Protein AF-A0A8T7MNC0-F1 (afdb_monomer_lite)

Radius of gyration: 17.49 Å; chains: 1; bounding box: 36×36×36 Å

pLDDT: mean 83.37, std 8.01, range [59.0, 94.88]

Structure (mmCIF, N/CA/C/O backbone):
data_AF-A0A8T7MNC0-F1
#
_entry.id   AF-A0A8T7MNC0-F1
#
loop_
_atom_site.group_PDB
_atom_site.id
_atom_site.type_symbol
_atom_site.label_atom_id
_atom_site.label_alt_id
_atom_site.label_comp_id
_atom_site.label_asym_id
_atom_site.label_entity_id
_atom_site.label_seq_id
_atom_site.pdbx_PDB_ins_code
_atom_site.Cartn_x
_atom_site.Cartn_y
_atom_site.Cartn_z
_atom_site.occupancy
_atom_site.B_iso_or_equiv
_atom_site.auth_seq_id
_atom_site.auth_comp_id
_atom_site.auth_asym_id
_atom_site.auth_atom_id
_atom_site.pdbx_PDB_model_num
ATOM 1 N N . MET A 1 1 ? 9.337 -9.588 -0.621 1.00 67.44 1 MET A N 1
ATOM 2 C CA . MET A 1 1 ? 9.759 -8.169 -0.625 1.00 67.44 1 MET A CA 1
ATOM 3 C C . MET A 1 1 ? 8.535 -7.302 -0.394 1.00 67.44 1 MET A C 1
ATOM 5 O O . MET A 1 1 ? 7.520 -7.537 -1.035 1.00 67.44 1 MET A O 1
ATOM 9 N N . VAL A 1 2 ? 8.623 -6.332 0.510 1.00 71.00 2 VAL A N 1
ATOM 10 C CA . VAL A 1 2 ? 7.590 -5.324 0.757 1.00 71.00 2 VAL A CA 1
ATOM 11 C C . VAL A 1 2 ? 8.177 -3.966 0.402 1.00 71.00 2 VAL A C 1
ATOM 13 O O . VAL A 1 2 ? 9.192 -3.553 0.958 1.00 71.00 2 VAL A O 1
ATOM 16 N N . ILE A 1 3 ? 7.542 -3.264 -0.530 1.00 71.94 3 ILE A N 1
ATOM 17 C CA . ILE A 1 3 ? 7.937 -1.904 -0.892 1.00 71.94 3 ILE A CA 1
ATOM 18 C C . ILE A 1 3 ? 6.982 -0.946 -0.191 1.00 71.94 3 ILE A C 1
ATOM 20 O O . ILE A 1 3 ? 5.770 -1.023 -0.377 1.00 71.94 3 ILE A O 1
ATOM 24 N N . SER A 1 4 ? 7.537 -0.056 0.623 1.00 74.19 4 SER A N 1
ATOM 25 C CA . SER A 1 4 ? 6.815 1.034 1.266 1.00 74.19 4 SER A CA 1
ATOM 26 C C . SER A 1 4 ? 7.153 2.353 0.589 1.00 74.19 4 SER A C 1
ATOM 28 O O . SER A 1 4 ? 8.270 2.571 0.125 1.00 74.19 4 SER A O 1
ATOM 30 N N . PHE A 1 5 ? 6.187 3.260 0.556 1.00 70.12 5 PHE A N 1
ATOM 31 C CA . PHE A 1 5 ? 6.361 4.607 0.011 1.00 70.12 5 PHE A CA 1
ATOM 32 C C . PHE A 1 5 ? 6.845 5.604 1.071 1.00 70.12 5 PHE A C 1
ATOM 34 O O . PHE A 1 5 ? 7.214 6.727 0.741 1.00 70.12 5 PHE A O 1
ATOM 41 N N . ALA A 1 6 ? 6.890 5.182 2.338 1.00 68.81 6 ALA A N 1
ATOM 42 C CA . ALA A 1 6 ? 7.484 5.962 3.411 1.00 68.81 6 ALA A CA 1
ATOM 43 C C . ALA A 1 6 ? 9.005 6.096 3.225 1.00 68.81 6 ALA A C 1
ATOM 45 O O . ALA A 1 6 ? 9.657 5.268 2.585 1.00 68.81 6 ALA A O 1
ATOM 46 N N . THR A 1 7 ? 9.586 7.125 3.842 1.00 73.69 7 THR A N 1
ATOM 47 C CA . THR A 1 7 ? 11.043 7.266 3.940 1.00 73.69 7 THR A CA 1
ATOM 48 C C . THR A 1 7 ? 11.654 6.109 4.734 1.00 73.69 7 THR A C 1
ATOM 50 O O . THR A 1 7 ? 11.011 5.531 5.614 1.00 73.69 7 THR A O 1
ATOM 53 N N . LEU A 1 8 ? 12.920 5.781 4.455 1.00 70.75 8 LEU A N 1
ATOM 54 C CA . LEU A 1 8 ? 13.602 4.652 5.095 1.00 70.75 8 LEU A CA 1
ATOM 55 C C . LEU A 1 8 ? 13.644 4.746 6.637 1.00 70.75 8 LEU A C 1
ATOM 57 O O . LEU A 1 8 ? 13.304 3.748 7.271 1.00 70.75 8 LEU A O 1
ATOM 61 N N . PRO A 1 9 ? 13.936 5.908 7.264 1.00 75.81 9 PRO A N 1
ATOM 62 C CA . PRO A 1 9 ? 13.911 6.020 8.727 1.00 75.81 9 PRO A CA 1
ATOM 63 C C . PRO A 1 9 ? 12.529 5.732 9.327 1.00 75.81 9 PRO A C 1
ATOM 65 O O . PRO A 1 9 ? 12.403 5.066 10.353 1.00 75.81 9 PRO A O 1
ATOM 68 N N . ARG A 1 10 ? 11.460 6.178 8.657 1.00 74.62 10 ARG A N 1
ATOM 69 C CA . ARG A 1 10 ? 10.085 5.911 9.092 1.00 74.62 10 ARG A CA 1
ATOM 70 C C . ARG A 1 10 ? 9.711 4.441 8.912 1.00 74.62 10 ARG A C 1
ATOM 72 O O . ARG A 1 10 ? 9.046 3.870 9.774 1.00 74.62 10 ARG A O 1
ATOM 79 N N . LEU A 1 11 ? 10.160 3.821 7.821 1.00 73.44 11 LEU A N 1
ATOM 80 C CA . LEU A 1 11 ? 9.950 2.400 7.550 1.00 73.44 11 LEU A CA 1
ATOM 81 C C . LEU A 1 11 ? 10.639 1.509 8.593 1.00 73.44 11 LEU A C 1
ATOM 83 O O . LEU A 1 11 ? 10.039 0.543 9.060 1.00 73.44 11 LEU A O 1
ATOM 87 N N . GLN A 1 12 ? 11.859 1.864 9.004 1.00 77.25 12 GLN A N 1
ATOM 88 C CA . GLN A 1 12 ? 12.612 1.144 10.036 1.00 77.25 12 GLN A CA 1
ATOM 89 C C . GLN A 1 12 ? 11.892 1.124 11.388 1.00 77.25 12 GLN A C 1
ATOM 91 O O . GLN A 1 12 ? 11.936 0.109 12.073 1.00 77.25 12 GLN A O 1
ATOM 96 N N . ALA A 1 13 ? 11.180 2.195 11.753 1.00 79.88 13 ALA A N 1
ATOM 97 C CA . ALA A 1 13 ? 10.352 2.219 12.961 1.00 79.88 13 ALA A CA 1
ATOM 98 C C . ALA A 1 13 ? 9.039 1.424 12.803 1.00 79.88 13 ALA A C 1
ATOM 100 O O . ALA A 1 13 ? 8.533 0.839 13.760 1.00 79.88 13 ALA A O 1
ATOM 101 N N . TRP A 1 14 ? 8.485 1.379 11.589 1.00 76.69 14 TRP A N 1
ATOM 102 C CA . TRP A 1 14 ? 7.216 0.706 11.299 1.00 76.69 14 TRP A CA 1
ATOM 103 C C . TRP A 1 14 ? 7.296 -0.818 11.365 1.00 76.69 14 TRP A C 1
ATOM 105 O O . TRP A 1 14 ? 6.356 -1.453 11.837 1.00 76.69 14 TRP A O 1
ATOM 115 N N . VAL A 1 15 ? 8.393 -1.417 10.899 1.00 77.12 15 VAL A N 1
ATOM 116 C CA . VAL A 1 15 ? 8.524 -2.882 10.830 1.00 77.12 15 VAL A CA 1
ATOM 117 C C . VAL A 1 15 ? 8.483 -3.543 12.219 1.00 77.12 15 VAL A C 1
ATOM 119 O O . VAL A 1 15 ? 7.684 -4.469 12.394 1.00 77.12 15 VAL A O 1
ATOM 122 N N . PRO A 1 16 ? 9.251 -3.084 13.230 1.00 82.19 16 PRO A N 1
ATOM 123 C CA . PRO A 1 16 ? 9.145 -3.604 14.593 1.00 82.19 16 PRO A CA 1
ATOM 124 C C . PRO A 1 16 ? 7.757 -3.379 15.199 1.00 82.19 16 PRO A C 1
ATOM 126 O O . PRO A 1 16 ? 7.205 -4.289 15.813 1.00 82.19 16 PRO A O 1
ATOM 129 N N . PHE A 1 17 ? 7.162 -2.201 14.974 1.00 82.88 17 PHE A N 1
ATOM 130 C CA . PHE A 1 17 ? 5.820 -1.886 15.461 1.00 82.88 17 PHE A CA 1
ATOM 131 C C . PHE A 1 17 ? 4.772 -2.862 14.911 1.00 82.88 17 PHE A C 1
ATOM 133 O O . PHE A 1 17 ? 4.015 -3.447 15.685 1.00 82.88 17 PHE A O 1
ATOM 140 N N . PHE A 1 18 ? 4.749 -3.084 13.593 1.00 77.62 18 PHE A N 1
ATOM 141 C CA . PHE A 1 18 ? 3.781 -3.988 12.969 1.00 77.62 18 PHE A CA 1
ATOM 142 C C . PHE A 1 18 ? 3.946 -5.430 13.446 1.00 77.62 18 PHE A C 1
ATOM 144 O O . PHE A 1 18 ? 2.959 -6.128 13.689 1.00 77.62 18 PHE A O 1
ATOM 151 N N . ARG A 1 19 ? 5.203 -5.862 13.603 1.00 78.00 19 ARG A N 1
ATOM 152 C CA . ARG A 1 19 ? 5.538 -7.189 14.116 1.00 78.00 19 ARG A CA 1
ATOM 153 C C . ARG A 1 19 ? 4.935 -7.406 15.503 1.00 78.00 19 ARG A C 1
ATOM 155 O O . ARG A 1 19 ? 4.171 -8.352 15.670 1.00 78.00 19 ARG A O 1
ATOM 162 N N . ALA A 1 20 ? 5.239 -6.514 16.443 1.00 83.56 20 ALA A N 1
ATOM 163 C CA . ALA A 1 20 ? 4.826 -6.652 17.836 1.00 83.56 20 ALA A CA 1
ATOM 164 C C . ALA A 1 20 ? 3.306 -6.518 18.028 1.00 83.56 20 ALA A C 1
ATOM 166 O O . ALA A 1 20 ? 2.728 -7.208 18.859 1.00 83.56 20 ALA A O 1
ATOM 167 N N . ASN A 1 21 ? 2.644 -5.644 17.260 1.00 81.12 21 ASN A N 1
ATOM 168 C CA . ASN A 1 21 ? 1.245 -5.288 17.526 1.00 81.12 21 ASN A CA 1
ATOM 169 C C . ASN A 1 21 ? 0.215 -6.091 16.722 1.00 81.12 21 ASN A C 1
ATOM 171 O O . ASN A 1 21 ? -0.935 -6.166 17.140 1.00 81.12 21 ASN A O 1
ATOM 175 N N . PHE A 1 22 ? 0.587 -6.676 15.579 1.00 79.69 22 PHE A N 1
ATOM 176 C CA . PHE A 1 22 ? -0.380 -7.371 14.716 1.00 79.69 22 PHE A CA 1
ATOM 177 C C . PHE A 1 22 ? 0.025 -8.802 14.394 1.00 79.69 22 PHE A C 1
ATOM 179 O O . PHE A 1 22 ? -0.818 -9.695 14.375 1.00 79.69 22 PHE A O 1
ATOM 186 N N . ILE A 1 23 ? 1.309 -9.037 14.127 1.00 77.06 23 ILE A N 1
ATOM 187 C CA . ILE A 1 23 ? 1.763 -10.345 13.653 1.00 77.06 23 ILE A CA 1
ATOM 188 C C . ILE A 1 23 ? 1.977 -11.310 14.815 1.00 77.06 23 ILE A C 1
ATOM 190 O O . ILE A 1 23 ? 1.456 -12.421 14.786 1.00 77.06 23 ILE A O 1
ATOM 194 N N . GLU A 1 24 ? 2.751 -10.914 15.824 1.00 80.06 24 GLU A N 1
ATOM 195 C CA . GLU A 1 24 ? 3.049 -11.787 16.962 1.00 80.06 24 GLU A CA 1
ATOM 196 C C . GLU A 1 24 ? 1.776 -12.270 17.675 1.00 80.06 24 GLU A C 1
ATOM 198 O O . GLU A 1 24 ? 1.646 -13.488 17.835 1.00 80.06 24 GLU A O 1
ATOM 203 N N . PRO A 1 25 ? 0.792 -11.399 17.980 1.00 84.50 25 PRO A N 1
ATOM 204 C CA . PRO A 1 25 ? -0.487 -11.836 18.537 1.00 84.50 25 PRO A CA 1
ATOM 205 C C . PRO A 1 25 ? -1.220 -12.831 17.630 1.00 84.50 25 PRO A C 1
ATOM 207 O O . PRO A 1 25 ? -1.632 -13.891 18.091 1.00 84.50 25 PRO A O 1
ATOM 210 N N . PHE A 1 26 ? -1.297 -12.567 16.318 1.00 81.75 26 PHE A N 1
ATOM 211 C CA . PHE A 1 26 ? -2.002 -13.436 15.368 1.00 81.75 26 PHE A CA 1
ATOM 212 C C . PHE A 1 26 ? -1.463 -14.875 15.351 1.00 81.75 26 PHE A C 1
ATOM 214 O O . PHE A 1 26 ? -2.242 -15.830 15.267 1.00 81.75 26 PHE A O 1
ATOM 221 N N . TYR A 1 27 ? -0.134 -15.034 15.394 1.00 80.75 27 TYR A N 1
ATOM 222 C CA . TYR A 1 27 ? 0.514 -16.348 15.419 1.00 80.75 27 TYR A CA 1
ATOM 223 C C . TYR A 1 27 ? 0.320 -17.046 16.767 1.00 80.75 27 TYR A C 1
ATOM 225 O O . TYR A 1 27 ? 0.043 -18.247 16.785 1.00 80.75 27 TYR A O 1
ATOM 233 N N . GLN A 1 28 ? 0.433 -16.302 17.873 1.00 83.44 28 GLN A N 1
ATOM 234 C CA . GLN A 1 28 ? 0.215 -16.829 19.222 1.00 83.44 28 GLN A CA 1
ATOM 235 C C . GLN A 1 28 ? -1.223 -17.324 19.410 1.00 83.44 28 GLN A C 1
ATOM 237 O O . GLN A 1 28 ? -1.419 -18.470 19.807 1.00 83.44 28 GLN A O 1
ATOM 242 N N . GLU A 1 29 ? -2.218 -16.515 19.040 1.00 87.94 29 GLU A N 1
ATOM 243 C CA . GLU A 1 29 ? -3.647 -16.849 19.137 1.00 87.94 29 GLU A CA 1
ATOM 244 C C . GLU A 1 29 ? -4.020 -18.123 18.369 1.00 87.94 29 GLU A C 1
ATOM 246 O O . GLU A 1 29 ? -4.934 -18.844 18.758 1.00 87.94 29 GLU A O 1
ATOM 251 N N . ARG A 1 30 ? -3.315 -18.417 17.270 1.00 84.00 30 ARG A N 1
ATOM 252 C CA . ARG A 1 30 ? -3.578 -19.587 16.415 1.00 84.00 30 ARG A CA 1
ATOM 253 C C . ARG A 1 30 ? -2.663 -20.777 16.700 1.00 84.00 30 ARG A C 1
ATOM 255 O O . ARG A 1 30 ? -2.723 -21.763 15.969 1.00 84.00 30 ARG A O 1
ATOM 262 N N . GLY A 1 31 ? -1.795 -20.689 17.711 1.00 84.75 31 GLY A N 1
ATOM 263 C CA . GLY A 1 31 ? -0.830 -21.744 18.038 1.00 84.75 31 GLY A CA 1
ATOM 264 C C . GLY A 1 31 ? 0.139 -22.068 16.894 1.00 84.75 31 GLY A C 1
ATOM 265 O O . GLY A 1 31 ? 0.676 -23.174 16.821 1.00 84.75 31 GLY A O 1
ATOM 266 N N . LEU A 1 32 ? 0.351 -21.129 15.967 1.00 79.50 32 LEU A N 1
ATOM 267 C CA . LEU A 1 32 ? 1.205 -21.335 14.804 1.00 79.50 32 LEU A CA 1
ATOM 268 C C . LEU A 1 32 ? 2.669 -21.176 15.214 1.00 79.50 32 LEU A C 1
ATOM 270 O O . LEU A 1 32 ? 3.066 -20.160 15.788 1.00 79.50 32 LEU A O 1
ATOM 274 N N . LYS A 1 33 ? 3.509 -22.161 14.877 1.00 69.50 33 LYS A N 1
ATOM 275 C CA . LYS A 1 33 ? 4.955 -22.043 15.096 1.00 69.50 33 LYS A CA 1
ATOM 276 C C . LYS A 1 33 ? 5.509 -20.913 14.236 1.00 69.50 33 LYS A C 1
ATOM 278 O O . LYS A 1 33 ? 5.332 -20.891 13.018 1.00 69.50 33 LYS A O 1
ATOM 283 N N . ARG A 1 34 ? 6.221 -19.987 14.878 1.00 63.81 34 ARG A N 1
ATOM 284 C CA . ARG A 1 34 ? 6.902 -18.891 14.195 1.00 63.81 34 ARG A CA 1
ATOM 285 C C . ARG A 1 34 ? 7.976 -19.455 13.269 1.00 63.81 34 ARG A C 1
ATOM 287 O O . ARG A 1 34 ? 8.997 -19.955 13.731 1.00 63.81 34 ARG A O 1
ATOM 294 N N . THR A 1 35 ? 7.813 -19.294 11.965 1.00 61.06 35 THR A N 1
ATOM 295 C CA . THR A 1 35 ? 8.949 -19.352 11.042 1.00 61.06 35 THR A CA 1
ATOM 296 C C . THR A 1 35 ? 9.644 -18.000 11.072 1.00 61.06 35 THR A C 1
ATOM 298 O O . THR A 1 35 ? 9.307 -17.107 10.297 1.00 61.06 35 THR A O 1
ATOM 301 N N . THR A 1 36 ? 10.610 -17.832 11.981 1.00 59.00 36 THR A N 1
ATOM 302 C CA . THR A 1 36 ? 11.475 -16.634 12.061 1.00 59.00 36 THR A CA 1
ATOM 303 C C . THR A 1 36 ? 12.052 -16.266 10.687 1.00 59.00 36 THR A C 1
ATOM 305 O O . THR A 1 36 ? 12.074 -15.101 10.301 1.00 59.00 36 THR A O 1
ATOM 308 N N . ALA A 1 37 ? 12.337 -17.301 9.895 1.00 64.38 37 ALA A N 1
ATOM 309 C CA . ALA A 1 37 ? 12.780 -17.241 8.514 1.00 64.38 37 ALA A CA 1
ATOM 310 C C . ALA A 1 37 ? 11.954 -16.318 7.596 1.00 64.38 37 ALA A C 1
ATOM 312 O O . ALA A 1 37 ? 12.538 -15.671 6.736 1.00 64.38 37 ALA A O 1
ATOM 313 N N . LEU A 1 38 ? 10.627 -16.210 7.757 1.00 66.50 38 LEU A N 1
ATOM 314 C CA . LEU A 1 38 ? 9.803 -15.442 6.811 1.00 66.50 38 LEU A CA 1
ATOM 315 C C . LEU A 1 38 ? 10.122 -13.941 6.854 1.00 66.50 38 LEU A C 1
ATOM 317 O O . LEU A 1 38 ? 10.233 -13.294 5.813 1.00 66.50 38 LEU A O 1
ATOM 321 N N . PHE A 1 39 ? 10.276 -13.379 8.053 1.00 66.12 39 PHE A N 1
ATOM 322 C CA . PHE A 1 39 ? 10.574 -11.955 8.196 1.00 66.12 39 PHE A CA 1
ATOM 323 C C . PHE A 1 39 ? 12.029 -11.637 7.902 1.00 66.12 39 PHE A C 1
ATOM 325 O O . PHE A 1 39 ? 12.298 -10.599 7.308 1.00 66.12 39 PHE A O 1
ATOM 332 N N . ASP A 1 40 ? 12.941 -12.533 8.265 1.00 70.75 40 ASP A N 1
ATOM 333 C CA . ASP A 1 40 ? 14.363 -12.364 7.966 1.00 70.75 40 ASP A CA 1
ATOM 334 C C . ASP A 1 40 ? 14.620 -12.424 6.448 1.00 70.75 40 ASP A C 1
ATOM 336 O O . ASP A 1 40 ? 15.537 -11.785 5.942 1.00 70.75 40 ASP A O 1
ATOM 340 N N . GLN A 1 41 ? 13.750 -13.114 5.701 1.00 74.38 41 GLN A N 1
ATOM 341 C CA . GLN A 1 41 ? 13.726 -13.135 4.233 1.00 74.38 41 GLN A CA 1
ATOM 342 C C . GLN A 1 41 ? 12.885 -12.000 3.616 1.00 74.38 41 GLN A C 1
ATOM 344 O O . GLN A 1 41 ? 12.839 -11.836 2.393 1.00 74.38 41 GLN A O 1
ATOM 349 N N . THR A 1 42 ? 12.188 -11.200 4.430 1.00 78.31 42 THR A N 1
ATOM 350 C CA . THR A 1 42 ? 11.362 -10.096 3.936 1.00 78.31 42 THR A CA 1
ATOM 351 C C . THR A 1 42 ? 12.167 -8.805 3.889 1.00 78.31 42 THR A C 1
ATOM 353 O O . THR A 1 42 ? 12.378 -8.132 4.893 1.00 78.31 42 THR A O 1
ATOM 356 N N . HIS A 1 43 ? 12.544 -8.399 2.680 1.00 81.69 43 HIS A N 1
ATOM 357 C CA . HIS A 1 43 ? 13.152 -7.090 2.448 1.00 81.69 43 HIS A CA 1
ATOM 358 C C . HIS A 1 43 ? 12.102 -5.978 2.446 1.00 81.69 43 HIS A C 1
ATOM 360 O O . HIS A 1 43 ? 11.150 -6.041 1.663 1.00 81.69 43 HIS A O 1
ATOM 366 N N . PHE A 1 44 ? 12.308 -4.960 3.283 1.00 81.44 44 PHE A N 1
ATOM 367 C CA . PHE A 1 44 ? 11.528 -3.725 3.310 1.00 81.44 44 PHE A CA 1
ATOM 368 C C . PHE A 1 44 ? 12.301 -2.615 2.601 1.00 81.44 44 PHE A C 1
ATOM 370 O O . PHE A 1 44 ? 13.408 -2.271 3.010 1.00 81.44 44 PHE A O 1
ATOM 377 N N . VAL A 1 45 ? 11.722 -2.058 1.540 1.00 84.00 45 VAL A N 1
ATOM 378 C CA . VAL A 1 45 ? 12.377 -1.042 0.702 1.00 84.00 45 VAL A CA 1
ATOM 379 C C . VAL A 1 45 ? 11.556 0.241 0.711 1.00 84.00 45 VAL A C 1
ATOM 381 O O . VAL A 1 45 ? 10.333 0.189 0.617 1.00 84.00 45 VAL A O 1
ATOM 384 N N . ALA A 1 46 ? 12.223 1.390 0.817 1.00 85.50 46 ALA A N 1
ATOM 385 C CA . ALA A 1 46 ? 11.597 2.706 0.738 1.00 85.50 46 ALA A CA 1
ATOM 386 C C . ALA A 1 46 ? 11.579 3.228 -0.710 1.00 85.50 46 ALA A C 1
ATOM 388 O O . ALA A 1 46 ? 12.600 3.205 -1.393 1.00 85.50 46 ALA A O 1
ATOM 389 N N . ASN A 1 47 ? 10.440 3.752 -1.161 1.00 86.25 47 ASN A N 1
ATOM 390 C CA . ASN A 1 47 ? 10.263 4.381 -2.473 1.00 86.25 47 ASN A CA 1
ATOM 391 C C . ASN A 1 47 ? 9.558 5.752 -2.345 1.00 86.25 47 ASN A C 1
ATOM 393 O O . ASN A 1 47 ? 8.431 5.916 -2.822 1.00 86.25 47 ASN A O 1
ATOM 397 N N . PRO A 1 48 ? 10.201 6.753 -1.712 1.00 85.44 48 PRO A N 1
ATOM 398 C CA . PRO A 1 48 ? 9.587 8.059 -1.460 1.00 85.44 48 PRO A CA 1
ATOM 399 C C . PRO A 1 48 ? 9.320 8.871 -2.737 1.00 85.44 48 PRO A C 1
ATOM 401 O O . PRO A 1 48 ? 8.410 9.691 -2.767 1.00 85.44 48 PRO A O 1
ATOM 404 N N . SER A 1 49 ? 10.064 8.631 -3.825 1.00 89.56 49 SER A N 1
ATOM 405 C CA . SER A 1 49 ? 9.852 9.311 -5.116 1.00 89.56 49 SER A CA 1
ATOM 406 C C . SER A 1 49 ? 8.627 8.800 -5.887 1.00 89.56 49 SER A C 1
ATOM 408 O O . SER A 1 49 ? 8.270 9.348 -6.940 1.00 89.56 49 SER A O 1
ATOM 410 N N . LEU A 1 50 ? 8.004 7.716 -5.404 1.00 88.38 50 LEU A N 1
ATOM 411 C CA . LEU A 1 50 ? 6.922 6.995 -6.072 1.00 88.38 50 LEU A CA 1
ATOM 412 C C . LEU A 1 50 ? 7.296 6.501 -7.486 1.00 88.38 50 LEU A C 1
ATOM 414 O O . LEU A 1 50 ? 6.413 6.193 -8.282 1.00 88.38 50 LEU A O 1
ATOM 418 N N . ALA A 1 51 ? 8.589 6.378 -7.813 1.00 91.56 51 ALA A N 1
ATOM 419 C CA . ALA A 1 51 ? 9.028 5.926 -9.135 1.00 91.56 51 ALA A CA 1
ATOM 420 C C . ALA A 1 51 ? 8.602 4.476 -9.405 1.00 91.56 51 ALA A C 1
ATOM 422 O O . ALA A 1 51 ? 7.940 4.208 -10.406 1.00 91.56 51 ALA A O 1
ATOM 423 N N . VAL A 1 52 ? 8.880 3.565 -8.463 1.00 89.19 52 VAL A N 1
ATOM 424 C CA . VAL A 1 52 ? 8.451 2.158 -8.564 1.00 89.19 52 VAL A CA 1
ATOM 425 C C . VAL A 1 52 ? 6.925 2.048 -8.562 1.00 89.19 52 VAL A C 1
ATOM 427 O O . VAL A 1 52 ? 6.358 1.342 -9.385 1.00 89.19 52 VAL A O 1
ATOM 430 N N . TYR A 1 53 ? 6.248 2.818 -7.704 1.00 89.00 53 TYR A N 1
ATOM 431 C CA . TYR A 1 53 ? 4.783 2.896 -7.654 1.00 89.00 53 TYR A CA 1
ATOM 432 C C . TYR A 1 53 ? 4.163 3.207 -9.024 1.00 89.00 53 TYR A C 1
ATOM 434 O O . TYR A 1 53 ? 3.233 2.526 -9.458 1.00 89.00 53 TYR A O 1
ATOM 442 N N . ARG A 1 54 ? 4.689 4.228 -9.718 1.00 90.69 54 ARG A N 1
ATOM 443 C CA . ARG A 1 54 ? 4.227 4.614 -11.059 1.00 90.69 54 ARG A CA 1
ATOM 444 C C . ARG A 1 54 ? 4.571 3.553 -12.102 1.00 90.69 54 ARG A C 1
ATOM 446 O O . ARG A 1 54 ? 3.709 3.219 -12.906 1.00 90.69 54 ARG A O 1
ATOM 453 N N . ALA A 1 55 ? 5.782 2.995 -12.055 1.00 91.19 55 ALA A N 1
ATOM 454 C CA . ALA A 1 55 ? 6.216 1.944 -12.977 1.00 91.19 55 ALA A CA 1
ATOM 455 C C . ALA A 1 55 ? 5.358 0.670 -12.874 1.00 91.19 55 ALA A C 1
ATOM 457 O O . ALA A 1 55 ? 5.106 0.014 -13.877 1.00 91.19 55 ALA A O 1
ATOM 458 N N . TYR A 1 56 ? 4.864 0.351 -11.676 1.00 90.12 56 TYR A N 1
ATOM 459 C CA . TYR A 1 56 ? 4.011 -0.813 -11.417 1.00 90.12 56 TYR A CA 1
ATOM 460 C C . TYR A 1 56 ? 2.530 -0.567 -11.758 1.00 90.12 56 TYR A C 1
ATOM 462 O O . TYR A 1 56 ? 1.702 -1.460 -11.596 1.00 90.12 56 TYR A O 1
ATOM 470 N N . GLY A 1 57 ? 2.171 0.637 -12.219 1.00 90.25 57 GLY A N 1
ATOM 471 C CA . GLY A 1 57 ? 0.822 0.928 -12.706 1.00 90.25 57 GLY A CA 1
ATOM 472 C C . GLY A 1 57 ? -0.265 0.912 -11.627 1.00 90.25 57 GLY A C 1
ATOM 473 O O . GLY A 1 57 ? -1.432 0.702 -11.945 1.00 90.25 57 GLY A O 1
ATOM 474 N N . LEU A 1 58 ? 0.081 1.157 -10.356 1.00 88.88 58 LEU A N 1
ATOM 475 C CA . LEU A 1 58 ? -0.874 1.120 -9.234 1.00 88.88 58 LEU A CA 1
ATOM 476 C C . LEU A 1 58 ? -2.031 2.126 -9.376 1.00 88.88 58 LEU A C 1
ATOM 478 O O . LEU A 1 58 ? -3.127 1.912 -8.850 1.00 88.88 58 LEU A O 1
ATOM 482 N N . GLY A 1 59 ? -1.815 3.209 -10.125 1.00 87.50 59 GLY A N 1
ATOM 483 C CA . GLY A 1 59 ? -2.828 4.231 -10.378 1.00 87.50 59 GLY A CA 1
ATOM 484 C C . GLY A 1 59 ? -3.224 4.976 -9.104 1.00 87.50 59 GLY A C 1
ATOM 485 O O . GLY A 1 59 ? -2.412 5.156 -8.200 1.00 87.50 59 GLY A O 1
ATOM 486 N N . ARG A 1 60 ? -4.467 5.453 -9.028 1.00 88.31 60 ARG A N 1
ATOM 487 C CA . ARG A 1 60 ? -5.032 6.134 -7.851 1.00 88.31 60 ARG A CA 1
ATOM 488 C C . ARG A 1 60 ? -6.472 5.678 -7.643 1.00 88.31 60 ARG A C 1
ATOM 490 O O . ARG A 1 60 ? -7.133 5.273 -8.597 1.00 88.31 60 ARG A O 1
ATOM 497 N N . ASN A 1 61 ? -6.950 5.730 -6.407 1.00 85.81 61 ASN A N 1
ATOM 498 C CA . ASN A 1 61 ? -8.367 5.583 -6.104 1.00 85.81 61 ASN A CA 1
ATOM 499 C C . ASN A 1 61 ? -9.135 6.821 -6.575 1.00 85.81 61 ASN A C 1
ATOM 501 O O . ASN A 1 61 ? -8.592 7.927 -6.619 1.00 85.81 61 ASN A O 1
A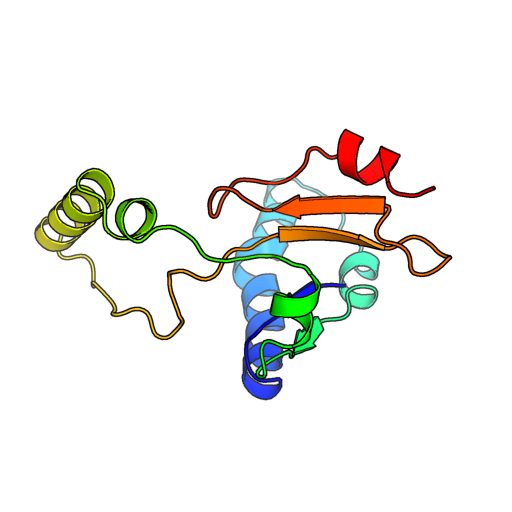TOM 505 N N . SER A 1 62 ? -10.414 6.641 -6.903 1.00 86.12 62 SER A N 1
ATOM 506 C CA . SER A 1 62 ? -11.298 7.769 -7.181 1.00 86.12 62 SER A CA 1
ATOM 507 C C . SER A 1 62 ? -11.645 8.514 -5.890 1.00 86.12 62 SER A C 1
ATOM 509 O O . SER A 1 62 ? -11.764 7.916 -4.818 1.00 86.12 62 SER A O 1
ATOM 511 N N . HIS A 1 63 ? -11.867 9.825 -5.998 1.00 85.38 63 HIS A N 1
ATOM 512 C CA . HIS A 1 63 ? -12.283 10.649 -4.861 1.00 85.38 63 HIS A CA 1
ATOM 513 C C . HIS A 1 63 ? -13.594 10.161 -4.245 1.00 85.38 63 HIS A C 1
ATOM 515 O O . HIS A 1 63 ? -13.689 10.088 -3.030 1.00 85.38 63 HIS A O 1
ATOM 521 N N . LEU A 1 64 ? -14.566 9.749 -5.066 1.00 85.75 64 LEU A N 1
ATOM 522 C CA . LEU A 1 64 ? -15.839 9.197 -4.589 1.00 85.75 64 LEU A CA 1
ATOM 523 C C . LEU A 1 64 ? -15.656 7.915 -3.770 1.00 85.75 64 LEU A C 1
ATOM 525 O O . LEU A 1 64 ? -16.452 7.643 -2.884 1.00 85.75 64 LEU A O 1
ATOM 529 N N . LYS A 1 65 ? -14.607 7.130 -4.035 1.00 82.06 65 LYS A N 1
ATOM 530 C CA . LYS A 1 65 ? -14.329 5.917 -3.263 1.00 82.06 65 LYS A CA 1
ATOM 531 C C . LYS A 1 65 ? -13.716 6.217 -1.895 1.00 82.06 65 LYS A C 1
ATOM 533 O O . LYS A 1 65 ? -13.920 5.458 -0.957 1.00 82.06 65 LYS A O 1
ATOM 538 N N . VAL A 1 66 ? -12.961 7.309 -1.787 1.00 82.69 66 VAL A N 1
ATOM 539 C CA . VAL A 1 66 ? -12.257 7.697 -0.553 1.00 82.69 66 VAL A CA 1
ATOM 540 C C . VAL A 1 66 ? -13.076 8.668 0.300 1.00 82.69 66 VAL A C 1
ATOM 542 O O . VAL A 1 66 ? -13.009 8.619 1.521 1.00 82.69 66 VAL A O 1
ATOM 545 N N . TYR A 1 67 ? -13.882 9.513 -0.336 1.00 85.62 67 TYR A N 1
ATOM 546 C CA . TYR A 1 67 ? -14.697 10.562 0.281 1.00 85.62 67 TYR A CA 1
ATOM 547 C C . TYR A 1 67 ? -16.179 10.423 -0.087 1.00 85.62 67 TYR A C 1
ATOM 549 O O . TYR A 1 67 ? -16.896 11.413 -0.213 1.00 85.62 67 TYR A O 1
ATOM 557 N N . GLY A 1 68 ? -16.628 9.191 -0.323 1.00 87.75 68 GLY A N 1
ATOM 558 C CA . GLY A 1 68 ? -18.016 8.899 -0.664 1.00 87.75 68 GLY A CA 1
ATOM 559 C C . GLY A 1 68 ? -18.971 9.088 0.517 1.00 87.75 68 GLY A C 1
ATOM 560 O O . GLY A 1 68 ? -18.522 9.121 1.666 1.00 87.75 68 GLY A O 1
ATOM 561 N N . PRO A 1 69 ? -20.288 9.160 0.254 1.00 90.44 69 PRO A N 1
ATOM 562 C CA . PRO A 1 69 ? -21.307 9.369 1.282 1.00 90.44 69 PRO A CA 1
ATOM 563 C C . PRO A 1 69 ? -21.210 8.369 2.437 1.00 90.44 69 PRO A C 1
ATOM 565 O O . PRO A 1 69 ? -21.249 8.779 3.591 1.00 90.44 69 PRO A O 1
ATOM 568 N N . ASP A 1 70 ? -20.990 7.087 2.136 1.00 88.38 70 ASP A N 1
ATOM 569 C CA . ASP A 1 70 ? -20.897 6.025 3.146 1.00 88.38 70 ASP A CA 1
ATOM 570 C C . ASP A 1 70 ? -19.697 6.218 4.081 1.00 88.38 70 ASP A C 1
ATOM 572 O O . ASP A 1 70 ? -19.801 6.049 5.296 1.00 88.38 70 ASP A O 1
ATOM 576 N N . ILE A 1 71 ? -18.553 6.629 3.524 1.00 87.31 71 ILE A N 1
ATOM 577 C CA . ILE A 1 71 ? -17.351 6.918 4.310 1.00 87.31 71 ILE A CA 1
ATOM 578 C C . ILE A 1 71 ? -17.583 8.166 5.160 1.00 87.31 71 ILE A C 1
ATOM 580 O O . ILE A 1 71 ? -17.320 8.146 6.359 1.00 87.31 71 ILE A O 1
ATOM 584 N N . LEU A 1 72 ? -18.121 9.240 4.580 1.00 90.19 72 LEU A N 1
ATOM 585 C CA . LEU A 1 72 ? -18.427 10.463 5.326 1.00 90.19 72 LEU A CA 1
ATOM 586 C C . LEU A 1 72 ? -19.422 10.200 6.462 1.00 90.19 72 LEU A C 1
ATOM 588 O O . LEU A 1 72 ? -19.233 10.709 7.566 1.00 90.19 72 LEU A O 1
ATOM 592 N N . TRP A 1 73 ? -20.429 9.361 6.222 1.00 92.44 73 TRP A N 1
ATOM 593 C CA . TRP A 1 73 ? -21.384 8.931 7.235 1.00 92.44 73 TRP A CA 1
ATOM 594 C C . TRP A 1 73 ? -20.706 8.156 8.366 1.00 92.44 73 TRP A C 1
ATOM 596 O O . TRP A 1 73 ? -20.911 8.474 9.537 1.00 92.44 73 TRP A O 1
ATOM 606 N N . GLN A 1 74 ? -19.823 7.208 8.039 1.00 89.94 74 GLN A N 1
ATOM 607 C CA . GLN A 1 74 ? -19.057 6.472 9.045 1.00 89.94 74 GLN A CA 1
ATOM 608 C C . GLN A 1 74 ? -18.197 7.405 9.911 1.00 89.94 74 GLN A C 1
ATOM 610 O O . GLN A 1 74 ? -18.140 7.243 11.132 1.00 89.94 74 GLN A O 1
ATOM 615 N N . TYR A 1 75 ? -17.544 8.394 9.296 1.00 88.75 75 TYR A N 1
ATOM 616 C CA . TYR A 1 75 ? -16.750 9.392 10.013 1.00 88.75 75 TYR A CA 1
ATOM 617 C C . TYR A 1 75 ? -17.619 10.307 10.887 1.00 88.75 75 TYR A C 1
ATOM 619 O O . TYR A 1 75 ? -17.197 10.667 11.986 1.00 88.75 75 TYR A O 1
ATOM 627 N N . ALA A 1 76 ? -18.833 10.649 10.446 1.00 91.75 76 ALA A N 1
ATOM 628 C CA . ALA A 1 76 ? -19.791 11.401 11.252 1.00 91.75 76 ALA A CA 1
ATOM 629 C C . ALA A 1 76 ? -20.237 10.602 12.487 1.00 91.75 76 ALA A C 1
ATOM 631 O O . ALA A 1 76 ? -20.227 11.136 13.593 1.00 91.75 76 ALA A O 1
ATOM 632 N N . GLN A 1 77 ? -20.539 9.310 12.330 1.00 94.38 77 GLN A N 1
ATOM 633 C CA . GLN A 1 77 ? -20.842 8.424 13.459 1.00 94.38 77 GLN A CA 1
ATOM 634 C C . GLN A 1 77 ? -19.682 8.368 14.461 1.00 94.38 77 GLN A C 1
ATOM 636 O O . GLN A 1 77 ? -19.889 8.532 15.658 1.00 94.38 77 GLN A O 1
ATOM 641 N N . TRP A 1 78 ? -18.442 8.227 13.984 1.00 94.06 78 TRP A N 1
ATOM 642 C CA . TRP A 1 78 ? -17.267 8.244 14.858 1.00 94.06 78 TRP A CA 1
ATOM 643 C C . TRP A 1 78 ? -17.075 9.577 15.583 1.00 94.06 78 TRP A C 1
ATOM 645 O O . TRP A 1 78 ? -16.683 9.574 16.749 1.00 94.06 78 TRP A O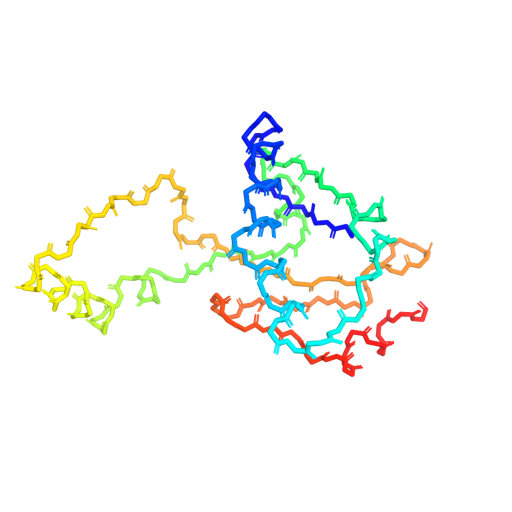 1
ATOM 655 N N . ALA A 1 79 ? -17.377 10.703 14.933 1.00 92.31 79 ALA A N 1
ATOM 656 C CA . ALA A 1 79 ? -17.361 12.007 15.590 1.00 92.31 79 ALA A CA 1
ATOM 657 C C . ALA A 1 79 ? -18.394 12.080 16.726 1.00 92.31 79 ALA A C 1
ATOM 659 O O . ALA A 1 79 ? -18.070 12.557 17.812 1.00 92.31 79 ALA A O 1
ATOM 660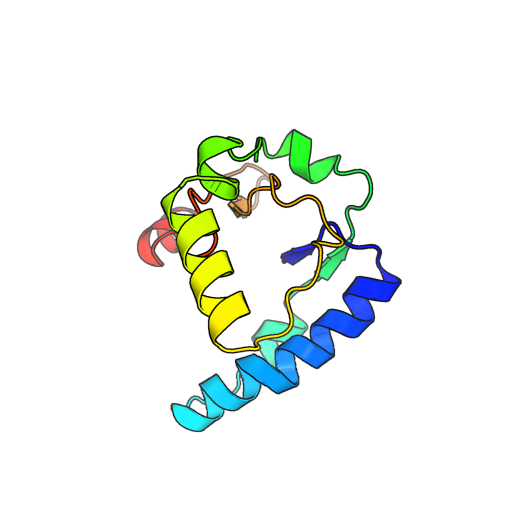 N N . LEU A 1 80 ? -19.609 11.568 16.497 1.00 94.69 80 LEU A N 1
ATOM 661 C CA . LEU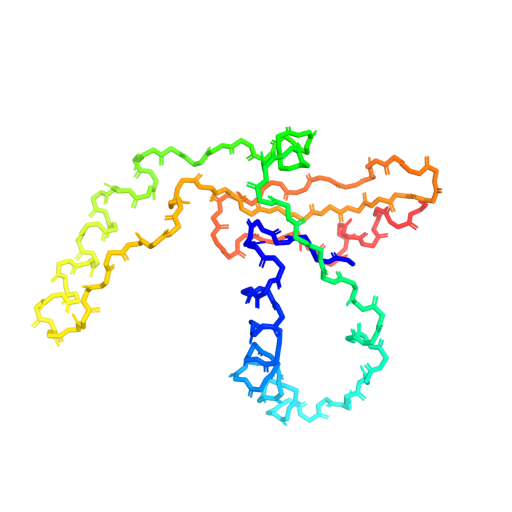 A 1 80 ? -20.674 11.512 17.505 1.00 94.69 80 LEU A CA 1
ATOM 662 C C . LEU A 1 80 ? -20.318 10.589 18.681 1.00 94.69 80 LEU A C 1
ATOM 664 O O . LEU A 1 80 ? -20.668 10.881 19.818 1.00 94.69 80 LEU A O 1
ATOM 668 N N . GLU A 1 81 ? -19.570 9.516 18.426 1.00 94.88 81 GLU A N 1
ATOM 669 C CA . GLU A 1 81 ? -19.025 8.612 19.449 1.00 94.88 81 GLU A CA 1
ATOM 670 C C . GLU A 1 81 ? -17.809 9.193 20.201 1.00 94.88 81 GLU A C 1
ATOM 672 O O . GLU A 1 81 ? -17.233 8.523 21.057 1.00 94.88 81 GLU A O 1
ATOM 677 N N . GLY A 1 82 ? -17.369 10.415 19.875 1.00 91.50 82 GLY A N 1
ATOM 678 C CA . GLY A 1 82 ? -16.201 11.047 20.493 1.00 91.50 82 GLY A CA 1
ATOM 679 C C . GLY A 1 82 ? -14.862 10.418 20.092 1.00 91.50 82 GLY A C 1
ATOM 680 O O . GLY A 1 82 ? -13.849 10.636 20.761 1.00 91.50 82 GLY A O 1
ATOM 681 N N . LYS A 1 83 ? -14.821 9.633 19.006 1.00 88.44 83 LYS A N 1
ATOM 682 C CA . LYS A 1 83 ? -13.574 9.033 18.521 1.00 88.44 83 LYS A CA 1
ATOM 683 C C . LYS A 1 83 ? -12.662 10.109 17.924 1.00 88.44 83 LYS A C 1
ATOM 685 O O . LYS A 1 83 ? -13.121 10.964 17.164 1.00 88.44 83 LYS A O 1
ATOM 690 N N . PRO A 1 84 ? -11.347 10.059 18.197 1.00 84.81 84 PRO A N 1
ATOM 691 C CA . PRO A 1 84 ? -10.413 11.039 17.666 1.00 84.81 84 PRO A CA 1
ATOM 692 C C . PRO A 1 84 ? -10.286 10.900 16.144 1.00 84.81 84 PRO A C 1
ATOM 694 O O . PRO A 1 84 ? -9.692 9.945 15.638 1.00 84.81 84 PRO A O 1
ATOM 697 N N . LEU A 1 85 ? -10.799 11.887 15.408 1.00 84.19 85 LEU A N 1
ATOM 698 C CA . LEU A 1 85 ? -10.612 11.986 13.964 1.00 84.19 85 LEU A CA 1
ATOM 699 C C . LEU A 1 85 ? -9.253 12.622 13.659 1.00 84.19 85 LEU A C 1
ATOM 701 O O . LEU A 1 85 ? -9.015 13.796 13.940 1.00 84.19 85 LEU A O 1
ATOM 705 N N . LYS A 1 86 ? -8.345 11.844 13.068 1.00 82.25 86 LYS A N 1
ATOM 706 C CA . LYS A 1 86 ? -7.038 12.337 12.621 1.00 82.25 86 LYS A CA 1
ATOM 707 C C . LYS A 1 86 ? -7.072 12.625 11.129 1.00 82.25 86 LYS A C 1
ATOM 709 O O . LYS A 1 86 ? -7.588 11.828 10.347 1.00 82.25 86 LYS A O 1
ATOM 714 N N . LYS A 1 87 ? -6.476 13.749 10.729 1.00 78.44 87 LYS A N 1
ATOM 715 C CA . LYS A 1 87 ? -6.232 14.023 9.311 1.00 78.44 87 LYS A CA 1
ATOM 716 C C . LYS A 1 87 ? -5.223 13.001 8.765 1.00 78.44 87 LYS A C 1
ATOM 718 O O . LYS A 1 87 ? -4.235 12.728 9.454 1.00 78.44 87 LYS A O 1
ATOM 723 N N . PRO A 1 88 ? -5.443 12.450 7.559 1.00 77.38 88 PRO A N 1
ATOM 724 C CA . PRO A 1 88 ? -4.446 11.618 6.900 1.00 77.38 88 PRO A CA 1
ATOM 725 C C . PRO A 1 88 ? -3.141 12.400 6.731 1.00 77.38 88 PRO A C 1
ATOM 727 O O . PRO A 1 88 ? -3.155 13.540 6.272 1.00 77.38 88 PRO A O 1
ATOM 730 N N . THR A 1 89 ? -2.022 11.796 7.122 1.00 78.38 89 THR A N 1
ATOM 731 C CA . THR A 1 89 ? -0.678 12.347 6.881 1.00 78.38 89 THR A CA 1
ATOM 732 C C . THR A 1 89 ? -0.096 11.889 5.546 1.00 78.38 89 THR A C 1
ATOM 734 O O . THR A 1 89 ? 0.830 12.510 5.037 1.00 78.38 89 THR A O 1
ATOM 737 N N . GLU A 1 90 ? -0.652 10.816 4.985 1.00 78.62 90 GLU A N 1
ATOM 738 C CA . GLU A 1 90 ? -0.312 10.264 3.677 1.00 78.62 90 GLU A CA 1
ATOM 739 C C . GLU A 1 90 ? -1.426 10.554 2.670 1.00 78.62 90 GLU A C 1
ATOM 741 O O . GLU A 1 90 ? -2.555 10.875 3.046 1.00 78.62 90 GLU A O 1
ATOM 746 N N . ASP A 1 91 ? -1.114 10.390 1.387 1.00 85.56 91 ASP A N 1
ATOM 747 C CA . ASP A 1 91 ? -2.069 10.547 0.294 1.00 85.56 91 ASP A CA 1
ATOM 748 C C . ASP A 1 91 ? -3.113 9.411 0.300 1.00 85.56 91 ASP A C 1
ATOM 750 O O . ASP A 1 91 ? -2.794 8.269 -0.052 1.00 85.56 91 ASP A O 1
ATOM 754 N N . PRO A 1 92 ? -4.377 9.699 0.654 1.00 81.94 92 PRO A N 1
ATOM 755 C CA . PRO A 1 92 ? -5.397 8.674 0.851 1.00 81.94 92 PRO A CA 1
ATOM 756 C C . PRO A 1 92 ? -5.908 8.084 -0.471 1.00 81.94 92 PRO A C 1
ATOM 758 O O . PRO A 1 92 ? -6.628 7.087 -0.468 1.00 81.94 92 PRO A O 1
ATOM 761 N N . LEU A 1 93 ? -5.537 8.675 -1.611 1.00 87.44 93 LEU A N 1
ATOM 762 C CA . LEU A 1 93 ? -5.880 8.158 -2.932 1.00 87.44 93 LEU A CA 1
ATOM 763 C C . LEU A 1 93 ? -4.859 7.129 -3.437 1.00 87.44 93 LEU A C 1
ATOM 765 O O . LEU A 1 93 ? -5.086 6.527 -4.488 1.00 87.44 93 LEU A O 1
ATOM 769 N N . GLN A 1 94 ? -3.739 6.915 -2.739 1.00 86.44 94 GLN A N 1
ATOM 770 C CA . GLN A 1 94 ? -2.782 5.878 -3.123 1.00 86.44 94 GLN A CA 1
ATOM 771 C C . GLN A 1 94 ? -3.386 4.479 -2.961 1.00 86.44 94 GLN A C 1
ATOM 773 O O . GLN A 1 94 ? -4.115 4.188 -2.011 1.00 86.44 94 GLN A O 1
ATOM 778 N N . ARG A 1 95 ? -3.084 3.601 -3.920 1.00 87.31 95 ARG A N 1
ATOM 779 C CA . ARG A 1 95 ? -3.563 2.218 -3.976 1.00 87.31 95 ARG A CA 1
ATOM 780 C C . ARG A 1 95 ? -2.465 1.254 -3.560 1.00 87.31 95 ARG A C 1
ATOM 782 O O . ARG A 1 95 ? -1.312 1.398 -3.952 1.00 87.31 95 ARG A O 1
ATOM 789 N N . GLY A 1 96 ? -2.849 0.236 -2.799 1.00 86.75 96 GLY A N 1
ATOM 790 C CA . GLY A 1 96 ? -2.010 -0.937 -2.588 1.00 86.75 96 GLY A CA 1
ATOM 791 C C . GLY A 1 96 ? -2.107 -1.909 -3.765 1.00 86.75 96 GLY A C 1
ATOM 792 O O . GLY A 1 96 ? -3.071 -1.894 -4.534 1.00 86.75 96 GLY A O 1
ATOM 793 N N . GLY A 1 97 ? -1.126 -2.795 -3.880 1.00 89.94 97 GLY A N 1
ATOM 794 C CA . GLY A 1 97 ? -1.168 -3.901 -4.827 1.00 89.94 97 GLY A CA 1
ATOM 795 C C . GLY A 1 97 ? -0.234 -5.023 -4.411 1.00 89.94 97 GLY A C 1
ATOM 796 O O . GLY A 1 97 ? 0.639 -4.838 -3.563 1.00 89.94 97 GLY A O 1
ATOM 797 N N . ASN A 1 98 ? -0.452 -6.193 -4.998 1.00 92.56 98 ASN A N 1
ATOM 798 C CA . ASN A 1 98 ? 0.356 -7.383 -4.778 1.00 92.56 98 ASN A CA 1
ATOM 799 C C . ASN A 1 98 ? 0.894 -7.844 -6.125 1.00 92.56 98 ASN A C 1
ATOM 801 O O . ASN A 1 98 ? 0.158 -7.877 -7.110 1.00 92.56 98 ASN A O 1
ATOM 805 N N . PHE A 1 99 ? 2.172 -8.194 -6.158 1.00 92.38 99 PHE A N 1
ATOM 806 C CA . PHE A 1 99 ? 2.864 -8.545 -7.387 1.00 92.38 99 PHE A CA 1
ATOM 807 C C . PHE A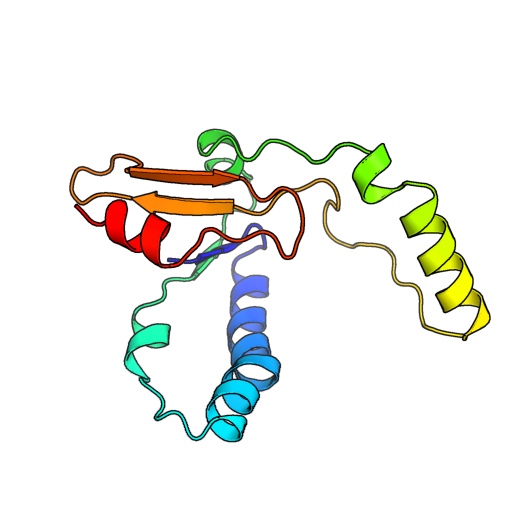 1 99 ? 3.707 -9.788 -7.161 1.00 92.38 99 PHE A C 1
ATOM 809 O O . PHE A 1 99 ? 4.252 -9.979 -6.072 1.00 92.38 99 PHE A O 1
ATOM 816 N N . VAL A 1 100 ? 3.844 -10.593 -8.208 1.00 92.44 100 VAL A N 1
ATOM 817 C CA . VAL A 1 100 ? 4.852 -11.650 -8.273 1.00 92.44 100 VAL A CA 1
ATOM 818 C C . VAL A 1 100 ? 5.818 -11.283 -9.387 1.00 92.44 100 VAL A C 1
ATOM 820 O O . VAL A 1 100 ? 5.401 -10.959 -10.500 1.00 92.44 100 VAL A O 1
ATOM 823 N N . VAL A 1 101 ? 7.104 -11.278 -9.046 1.00 90.12 101 VAL A N 1
ATOM 824 C CA . VAL A 1 101 ? 8.199 -11.074 -9.992 1.00 90.12 101 VAL A CA 1
ATOM 825 C C . VAL A 1 101 ? 8.849 -12.435 -10.211 1.00 90.12 101 VAL A C 1
ATOM 827 O O . VAL A 1 101 ? 9.351 -13.028 -9.254 1.00 90.12 101 VAL A O 1
ATOM 830 N N . GLY A 1 102 ? 8.796 -12.932 -11.444 1.00 86.31 102 GLY A N 1
ATOM 831 C CA . GLY A 1 10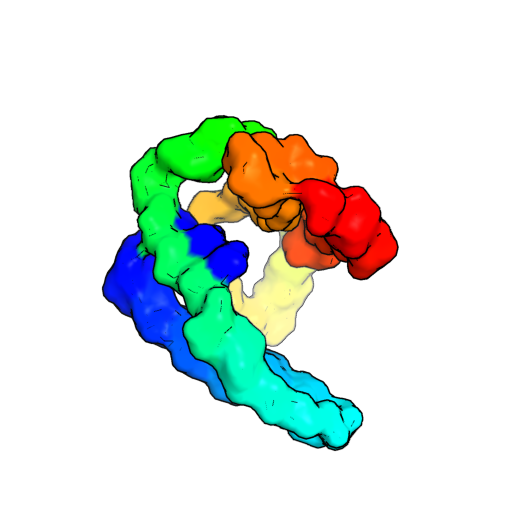2 ? 9.427 -14.180 -11.858 1.00 86.31 102 GLY A CA 1
ATOM 832 C C . GLY A 1 102 ? 10.953 -14.086 -11.843 1.00 86.31 102 GLY A C 1
ATOM 833 O O . GLY A 1 102 ? 11.542 -13.006 -11.726 1.00 86.31 102 GLY A O 1
ATOM 834 N N . ARG A 1 103 ? 11.624 -15.236 -11.973 1.00 84.88 103 ARG A N 1
ATOM 835 C CA . ARG A 1 103 ? 13.101 -15.309 -11.950 1.00 84.88 103 ARG A CA 1
ATOM 836 C C . ARG A 1 103 ? 13.765 -14.582 -13.121 1.00 84.88 103 ARG A C 1
ATOM 838 O O . ARG A 1 103 ? 14.912 -14.164 -13.010 1.00 84.88 103 ARG A O 1
ATOM 845 N N . ASP A 1 104 ? 13.042 -14.405 -14.216 1.00 88.12 104 ASP A N 1
ATOM 846 C CA . ASP A 1 104 ? 13.443 -13.648 -15.403 1.00 88.12 104 ASP A CA 1
ATOM 847 C C . ASP A 1 104 ? 13.191 -12.132 -15.273 1.00 88.12 104 ASP A C 1
ATOM 849 O O . ASP A 1 104 ? 13.306 -11.389 -16.246 1.00 88.12 104 ASP A O 1
ATOM 853 N N . SER A 1 105 ? 12.852 -11.663 -14.066 1.00 86.69 105 SER A N 1
ATOM 854 C CA . SER A 1 105 ? 12.497 -10.272 -13.758 1.00 86.69 105 SER A CA 1
ATOM 855 C C . SER A 1 105 ? 11.218 -9.763 -14.437 1.00 86.69 105 SER A C 1
ATOM 857 O O . SER A 1 105 ? 10.992 -8.551 -14.484 1.00 86.69 105 SER A O 1
ATOM 859 N N . ARG A 1 106 ? 10.345 -10.650 -14.934 1.00 89.88 106 ARG A N 1
ATOM 860 C CA . ARG A 1 106 ? 9.025 -10.269 -15.461 1.00 89.88 106 ARG A CA 1
ATOM 861 C C . ARG A 1 106 ? 7.959 -10.318 -14.368 1.00 89.88 106 ARG A C 1
ATOM 863 O O . ARG A 1 106 ? 8.012 -11.140 -13.459 1.00 89.88 106 ARG A O 1
ATOM 870 N N . LEU A 1 107 ? 6.955 -9.447 -14.466 1.00 90.25 107 LEU A N 1
ATOM 871 C CA . LEU A 1 107 ? 5.764 -9.544 -13.620 1.00 90.25 107 LEU A CA 1
ATOM 872 C C . LEU A 1 107 ? 4.897 -10.709 -14.104 1.00 90.25 107 LEU A C 1
ATOM 874 O O . LEU A 1 107 ? 4.364 -10.660 -15.211 1.00 90.25 107 LEU A O 1
ATOM 878 N N . THR A 1 108 ? 4.745 -11.733 -13.271 1.00 92.00 108 THR A N 1
ATOM 879 C CA . THR A 1 108 ? 3.891 -12.903 -13.533 1.00 92.00 108 THR A CA 1
ATOM 880 C C . THR A 1 108 ? 2.513 -12.764 -12.882 1.00 92.00 108 THR A C 1
ATOM 882 O O . THR A 1 108 ? 1.553 -13.388 -13.327 1.00 92.00 108 THR A O 1
ATOM 885 N N . LEU A 1 109 ? 2.385 -11.896 -11.870 1.00 92.38 109 LEU A N 1
ATOM 886 C CA . LEU A 1 109 ? 1.112 -11.484 -11.277 1.00 92.38 109 LEU A CA 1
ATOM 887 C C . LEU A 1 109 ? 1.117 -9.979 -10.995 1.00 92.38 109 LEU A C 1
ATOM 889 O O . LEU A 1 109 ? 2.073 -9.449 -10.427 1.00 92.38 109 LEU A O 1
ATOM 893 N N . SER A 1 110 ? 0.006 -9.318 -11.324 1.00 93.19 110 SER A N 1
ATOM 894 C CA . SER A 1 110 ? -0.293 -7.939 -10.938 1.00 93.19 110 SER A CA 1
ATOM 895 C C . SER A 1 110 ? -1.722 -7.859 -10.404 1.00 93.19 110 SER A C 1
ATOM 897 O O . SER A 1 110 ? -2.685 -7.923 -11.167 1.00 93.19 110 SER A O 1
ATOM 899 N N . HIS A 1 111 ? -1.866 -7.742 -9.083 1.00 92.19 111 HIS A N 1
ATOM 900 C CA . HIS A 1 111 ? -3.153 -7.561 -8.410 1.00 92.19 111 HIS A CA 1
ATOM 901 C C . HIS A 1 111 ? -3.252 -6.147 -7.853 1.00 92.19 111 HIS A C 1
ATOM 903 O O . HIS A 1 111 ? -2.726 -5.841 -6.777 1.00 92.19 111 HIS A O 1
ATOM 909 N N . LEU A 1 112 ? -3.944 -5.277 -8.584 1.00 89.44 112 LEU A N 1
ATOM 910 C CA . LEU A 1 112 ? -4.206 -3.906 -8.162 1.00 89.44 112 LEU A CA 1
ATOM 911 C C . LEU A 1 112 ? -5.402 -3.901 -7.207 1.00 89.44 112 LEU A C 1
ATOM 913 O O . LEU A 1 112 ? -6.545 -4.023 -7.648 1.00 89.44 112 LEU A O 1
ATOM 917 N N . GLY A 1 113 ? -5.151 -3.734 -5.907 1.00 81.69 113 GLY A N 1
ATOM 918 C CA . GLY A 1 113 ? -6.206 -3.771 -4.897 1.00 81.69 113 GLY A CA 1
ATOM 919 C C . GLY A 1 113 ? -7.294 -2.743 -5.200 1.00 81.69 113 GLY A C 1
ATOM 920 O O . GLY A 1 113 ? -7.010 -1.581 -5.524 1.00 81.69 113 GLY A O 1
ATOM 921 N N . ARG A 1 114 ? -8.557 -3.167 -5.155 1.00 77.50 114 ARG A N 1
ATOM 922 C CA . ARG A 1 114 ? -9.705 -2.263 -5.266 1.00 77.50 114 ARG A CA 1
ATOM 923 C C . ARG A 1 114 ? -9.820 -1.403 -4.013 1.00 77.50 114 ARG A C 1
ATOM 925 O O . ARG A 1 114 ? -10.158 -0.231 -4.134 1.00 77.50 114 ARG A O 1
ATOM 932 N N . ASP A 1 115 ? -9.540 -1.953 -2.843 1.00 74.25 115 ASP A N 1
ATOM 933 C CA . ASP A 1 115 ? -9.589 -1.276 -1.546 1.00 74.25 115 ASP A CA 1
ATOM 934 C C . ASP A 1 115 ? -8.486 -1.813 -0.610 1.00 74.25 115 ASP A C 1
ATOM 936 O O . ASP A 1 115 ? -7.573 -2.521 -1.043 1.00 74.25 115 ASP A O 1
ATOM 940 N N . GLN A 1 116 ? -8.529 -1.429 0.670 1.00 69.56 116 GLN A N 1
ATOM 941 C CA . GLN A 1 116 ? -7.500 -1.797 1.642 1.00 69.56 116 GLN A CA 1
ATOM 942 C C . GLN A 1 116 ? -7.513 -3.279 2.034 1.00 69.56 116 GLN A C 1
ATOM 944 O O . GLN A 1 116 ? -6.469 -3.760 2.478 1.00 69.56 116 GLN A O 1
ATOM 949 N N . SER A 1 117 ? -8.617 -4.012 1.865 1.00 75.25 117 SER A N 1
ATOM 950 C CA . SER A 1 117 ? -8.729 -5.435 2.220 1.00 75.25 117 SER A CA 1
ATOM 951 C C . SER A 1 117 ? -8.631 -6.365 1.009 1.00 75.25 117 SER A C 1
ATOM 953 O O . SER A 1 117 ? -8.316 -7.540 1.179 1.00 75.25 117 SER A O 1
ATOM 955 N N . ASP A 1 118 ? -8.807 -5.847 -0.207 1.00 84.75 118 ASP A N 1
ATOM 956 C CA . ASP A 1 118 ? -8.688 -6.615 -1.444 1.00 84.75 118 ASP A CA 1
ATOM 957 C C . ASP A 1 118 ? -7.261 -7.166 -1.632 1.00 84.75 118 ASP A C 1
ATOM 959 O O . ASP A 1 118 ? -6.276 -6.423 -1.743 1.00 84.75 118 ASP A O 1
ATOM 963 N N . ARG A 1 119 ? -7.137 -8.493 -1.638 1.00 88.81 119 ARG A N 1
ATOM 964 C CA . ARG A 1 119 ? -5.881 -9.237 -1.804 1.00 88.81 119 ARG A CA 1
ATOM 965 C C . ARG A 1 119 ? -6.098 -10.372 -2.810 1.00 88.81 119 ARG A C 1
ATOM 967 O O . ARG A 1 119 ? -7.204 -10.913 -2.847 1.00 88.81 119 ARG A O 1
ATOM 974 N N . PRO A 1 120 ? -5.072 -10.754 -3.592 1.00 92.00 120 PRO A N 1
ATOM 975 C CA . PRO A 1 120 ? -5.169 -11.934 -4.440 1.00 92.00 120 PRO A CA 1
ATOM 976 C C . PRO A 1 120 ? -5.320 -13.186 -3.577 1.00 92.00 120 PRO A C 1
ATOM 978 O O . PRO A 1 120 ? -4.836 -13.254 -2.441 1.00 92.00 120 PRO A O 1
ATOM 981 N N . LYS A 1 121 ? -5.969 -14.204 -4.133 1.00 91.88 121 LYS A N 1
ATOM 982 C CA . LYS A 1 121 ? -6.057 -15.519 -3.503 1.00 91.88 121 LYS A CA 1
ATOM 983 C C . LYS A 1 121 ? -4.683 -16.178 -3.494 1.00 91.88 121 LYS A C 1
ATOM 985 O O . LYS A 1 121 ? -3.884 -16.006 -4.412 1.00 91.88 121 LYS A O 1
ATOM 990 N N . ILE A 1 122 ? -4.439 -17.028 -2.497 1.00 90.44 122 ILE A N 1
ATOM 991 C CA . ILE A 1 122 ? -3.195 -17.811 -2.409 1.00 90.44 122 ILE A CA 1
ATOM 992 C C . ILE A 1 122 ? -2.963 -18.618 -3.695 1.00 90.44 122 ILE A C 1
ATOM 994 O O . ILE A 1 122 ? -1.847 -18.650 -4.200 1.00 90.44 122 ILE A O 1
ATOM 998 N N . SER A 1 123 ? -4.015 -19.205 -4.270 1.00 92.25 123 SER A N 1
ATOM 999 C CA . SER A 1 123 ? -3.935 -19.946 -5.535 1.00 92.25 123 SER A CA 1
ATOM 1000 C C . SER A 1 123 ? -3.418 -19.100 -6.704 1.00 92.25 123 SER A C 1
ATOM 1002 O O . SER A 1 123 ? -2.657 -19.603 -7.523 1.00 92.25 123 SER A O 1
ATOM 1004 N N . GLU A 1 124 ? -3.798 -17.822 -6.776 1.00 91.31 124 GLU A N 1
ATOM 1005 C CA . GLU A 1 124 ? -3.356 -16.898 -7.831 1.00 91.31 124 GLU A CA 1
ATOM 1006 C C . GLU A 1 124 ? -1.884 -16.523 -7.647 1.00 91.31 124 GLU A C 1
ATOM 1008 O O . GLU A 1 124 ? -1.132 -16.468 -8.616 1.00 91.31 124 GLU A O 1
ATOM 1013 N N . ILE A 1 125 ? -1.455 -16.333 -6.394 1.00 91.12 125 ILE A N 1
ATOM 1014 C CA . ILE A 1 125 ? -0.045 -16.106 -6.061 1.00 91.12 125 ILE A CA 1
ATOM 1015 C C . ILE A 1 125 ? 0.792 -17.313 -6.483 1.00 91.12 125 ILE A C 1
ATOM 1017 O O . ILE A 1 125 ? 1.782 -17.143 -7.187 1.00 91.12 125 ILE A O 1
ATOM 1021 N N . LEU A 1 126 ? 0.386 -18.525 -6.085 1.00 90.38 126 LEU A N 1
ATOM 1022 C CA . LEU A 1 126 ? 1.119 -19.756 -6.389 1.00 90.38 126 LEU A CA 1
ATOM 1023 C C . LEU A 1 126 ? 1.217 -20.012 -7.896 1.00 90.38 126 LEU A C 1
ATOM 1025 O O . LEU A 1 126 ? 2.280 -20.399 -8.372 1.00 90.38 126 LEU A O 1
ATOM 1029 N N . ALA A 1 127 ? 0.148 -19.744 -8.651 1.00 89.19 127 ALA A N 1
ATOM 1030 C CA . ALA A 1 127 ? 0.161 -19.863 -10.107 1.00 89.19 127 ALA A CA 1
ATOM 1031 C C . ALA A 1 127 ? 1.180 -18.919 -10.770 1.00 89.19 127 ALA A C 1
ATOM 1033 O O . ALA A 1 127 ? 1.715 -19.247 -11.825 1.00 89.19 127 ALA A O 1
ATOM 1034 N N . GLY A 1 128 ? 1.483 -17.773 -10.152 1.00 86.00 128 GLY A N 1
ATOM 1035 C CA . GLY A 1 128 ? 2.477 -16.816 -10.640 1.00 86.00 128 GLY A CA 1
ATOM 1036 C C . GLY A 1 128 ? 3.934 -17.162 -10.311 1.00 86.00 128 GLY A C 1
ATOM 1037 O O . GLY A 1 128 ? 4.821 -16.465 -10.788 1.00 86.00 128 GLY A O 1
ATOM 1038 N N . LEU A 1 129 ? 4.221 -18.192 -9.506 1.00 84.50 129 LEU A N 1
ATOM 1039 C CA . LEU A 1 129 ? 5.589 -18.515 -9.053 1.00 84.50 129 LEU A CA 1
ATOM 1040 C C . LEU A 1 129 ? 6.428 -19.342 -10.051 1.00 84.50 129 LEU A C 1
ATOM 1042 O O . LEU A 1 129 ? 7.446 -19.910 -9.648 1.00 84.50 129 LEU A O 1
ATOM 1046 N N . HIS A 1 130 ? 6.002 -19.442 -11.310 1.00 70.50 130 HIS A N 1
ATOM 1047 C CA . HIS A 1 130 ? 6.710 -20.201 -12.344 1.00 70.50 130 HIS A CA 1
ATOM 1048 C C . HIS A 1 130 ? 7.969 -19.489 -12.860 1.00 70.50 130 HIS A C 1
ATOM 1050 O O . HIS A 1 130 ? 8.025 -18.237 -12.825 1.00 70.50 130 HIS A O 1
#

Sequence (130 aa):
MVISFATLPRLQAWVPFFRANFIEPFYQERGLKRTTALFDQTHFVANPSLAVYRAYGLGRNSHLKVYGPDILWQYAQWALEGKPLKKPTEDPLQRGGNFVVGRDSRLTLSHLGRDQSDRPKISEILAGLH

Foldseek 3Di:
DAEDQDDPVVQVVVVVVCCVPPVVVVCVVVVHDDPVVVVVPDDYHHNNVCPVVVVLVLDWADPCVQVNPVNVVVVVVCVVVVHDDDDDPDDSRGWDWDWDQEPVRDTLDTGRANDDPRDDDPVSNVNSHD

Secondary structure (DSSP, 8-state):
-EEESS-HHHHHHHHHHHIIIIIHHHHHHTT----HHHHHT--EEE-TT-HHHHHTT--B--HHHHS-HHHHHHHHHHHHTT---PPPSS-TTBPPEEEEE-TTS-EEEEEE-SSSS----HHHHHHT--